Protein AF-A0A0G4NRY5-F1 (afdb_monomer_lite)

pLDDT: mean 87.57, std 10.51, range [41.06, 98.12]

Radius of gyration: 20.94 Å; chains: 1; bounding box: 53×32×45 Å

InterPro domains:
  IPR011249 Metalloenzyme, LuxS/M16 peptidase-like [SSF63411] (1-64)

Organism: Verticillium longisporum (NCBI:txid100787)

Secondary structure (DSSP, 8-state):
-HHHHHHHHHHTPPPPTTTTTHHHHHH---HHHHHHHHHHHHT--HHHHHHHHIIIIIHHHHTT-------SS--TT--TTS--------PPP-

Sequence (94 aa):
EEAKLSIFQSVDAPRSVNEEGMGRFLSGITDEMKQTRREQLLDVTKEQVRAVAQKYLVDGLKKEEERVAFLGEKRAWVDGSWKVQEMDIQGAEE

Structure (mmCIF, N/CA/C/O backbone):
data_AF-A0A0G4NRY5-F1
#
_entry.id   AF-A0A0G4NRY5-F1
#
loop_
_atom_site.group_PDB
_atom_site.id
_atom_site.type_symbol
_atom_site.label_atom_id
_atom_site.label_alt_id
_atom_site.label_comp_id
_atom_site.label_asym_id
_atom_site.label_entity_id
_atom_site.label_seq_id
_atom_site.pdbx_PDB_ins_code
_atom_site.Cartn_x
_atom_site.Cartn_y
_atom_site.Cartn_z
_atom_site.occupancy
_atom_site.B_iso_or_equiv
_atom_site.auth_seq_id
_atom_site.auth_comp_id
_atom_site.auth_asym_id
_atom_site.auth_atom_id
_atom_site.pdbx_PDB_model_num
ATOM 1 N N . GLU A 1 1 ? -8.584 -11.139 8.807 1.00 75.19 1 GLU A N 1
ATOM 2 C CA . GLU A 1 1 ? -8.349 -10.776 10.220 1.00 75.19 1 GLU A CA 1
ATOM 3 C C . GLU A 1 1 ? -6.901 -10.385 10.517 1.00 75.19 1 GLU A C 1
ATOM 5 O O . GLU A 1 1 ? -6.689 -9.230 10.852 1.00 75.19 1 GLU A O 1
ATOM 10 N N . GLU A 1 2 ? -5.891 -11.238 10.312 1.00 84.75 2 GLU A N 1
ATOM 11 C CA . GLU A 1 2 ? -4.484 -10.914 10.662 1.00 84.75 2 GLU A CA 1
ATOM 12 C C . GLU A 1 2 ? -3.930 -9.628 10.019 1.00 84.75 2 GLU A C 1
ATOM 14 O O . GLU A 1 2 ? -3.322 -8.805 10.700 1.00 84.75 2 GLU A O 1
ATOM 19 N N . ALA A 1 3 ? -4.207 -9.390 8.732 1.00 87.56 3 ALA A N 1
ATOM 20 C CA . ALA A 1 3 ? -3.789 -8.156 8.059 1.00 87.56 3 ALA A CA 1
ATOM 21 C C . ALA A 1 3 ? -4.421 -6.892 8.675 1.00 87.56 3 ALA A C 1
ATOM 23 O O . ALA A 1 3 ? -3.762 -5.859 8.767 1.00 87.56 3 ALA A O 1
ATOM 24 N N . LYS A 1 4 ? -5.677 -6.972 9.143 1.00 88.12 4 LYS A N 1
ATOM 25 C CA . LYS A 1 4 ? -6.331 -5.854 9.840 1.00 88.12 4 LYS A CA 1
ATOM 26 C C . LYS A 1 4 ? -5.623 -5.584 11.165 1.00 88.12 4 LYS A C 1
ATOM 28 O O . LYS A 1 4 ? -5.286 -4.440 11.445 1.00 88.12 4 LYS A O 1
ATOM 33 N N . LEU A 1 5 ? -5.331 -6.637 11.932 1.00 85.94 5 LEU A N 1
ATOM 34 C CA . LEU A 1 5 ? -4.622 -6.524 13.207 1.00 85.94 5 LEU A CA 1
ATOM 35 C C . LEU A 1 5 ? -3.249 -5.854 13.037 1.00 85.94 5 LEU A C 1
ATOM 37 O O . LEU A 1 5 ? -2.929 -4.927 13.775 1.00 85.94 5 LEU A O 1
ATOM 41 N N . SER A 1 6 ? -2.477 -6.265 12.027 1.00 88.56 6 SER A N 1
ATOM 42 C CA . SER A 1 6 ? -1.173 -5.665 11.719 1.00 88.56 6 SER A CA 1
ATOM 43 C C . SER A 1 6 ? -1.277 -4.182 11.335 1.00 88.56 6 SER A C 1
ATOM 45 O O . SER A 1 6 ? -0.483 -3.368 11.801 1.00 88.56 6 SER A O 1
ATOM 47 N N . ILE A 1 7 ? -2.289 -3.792 10.551 1.00 89.69 7 ILE A N 1
ATOM 48 C CA . ILE A 1 7 ? -2.513 -2.380 10.204 1.00 89.69 7 ILE A CA 1
ATOM 49 C C . ILE A 1 7 ? -2.825 -1.558 11.462 1.00 89.69 7 ILE A C 1
ATOM 51 O O . ILE A 1 7 ? -2.216 -0.504 11.668 1.00 89.69 7 ILE A O 1
ATOM 55 N N . PHE A 1 8 ? -3.723 -2.037 12.330 1.00 89.50 8 PHE A N 1
ATOM 56 C CA . PHE A 1 8 ? -4.134 -1.291 13.525 1.00 89.50 8 PHE A CA 1
ATOM 57 C C . PHE A 1 8 ? -3.031 -1.143 14.572 1.00 89.50 8 PHE A C 1
ATOM 59 O O . PHE A 1 8 ? -2.999 -0.117 15.246 1.00 89.50 8 PHE A O 1
ATOM 66 N N . GLN A 1 9 ? -2.069 -2.069 14.638 1.00 87.31 9 GLN A N 1
ATOM 67 C CA . GLN A 1 9 ? -0.874 -1.900 15.475 1.00 87.31 9 GLN A CA 1
ATOM 68 C C . GLN A 1 9 ? -0.103 -0.614 15.144 1.00 87.31 9 GLN A C 1
ATOM 70 O O . GLN A 1 9 ? 0.411 0.034 16.048 1.00 87.31 9 GLN A O 1
ATOM 75 N N . SER A 1 10 ? -0.043 -0.224 13.866 1.00 83.75 10 SER A N 1
ATOM 76 C CA . SER A 1 10 ? 0.626 1.013 13.440 1.00 83.75 10 SER A CA 1
ATOM 77 C C . SER A 1 10 ? -0.255 2.258 13.579 1.00 83.75 10 SER A C 1
ATOM 79 O O . SER A 1 10 ? 0.233 3.330 13.928 1.00 83.75 10 SER A O 1
ATOM 81 N N . VAL A 1 11 ? -1.559 2.130 13.307 1.00 82.62 11 VAL A N 1
ATOM 82 C CA . VAL A 1 11 ? -2.508 3.256 13.343 1.00 82.62 11 VAL A CA 1
ATOM 83 C C . VAL A 1 11 ? -2.737 3.739 14.775 1.00 82.62 11 VAL A C 1
ATOM 85 O O . VAL A 1 11 ? -2.808 4.950 14.988 1.00 82.62 11 VAL A O 1
ATOM 88 N N . ASP A 1 12 ? -2.795 2.808 15.731 1.00 83.44 12 ASP A N 1
ATOM 89 C CA . ASP A 1 12 ? -3.065 3.074 17.151 1.00 83.44 12 ASP A CA 1
ATOM 90 C C . ASP A 1 12 ? -1.795 3.163 18.001 1.00 83.44 12 ASP A C 1
ATOM 92 O O . ASP A 1 12 ? -1.870 3.247 19.228 1.00 83.44 12 ASP A O 1
ATOM 96 N N . ALA A 1 13 ? -0.621 3.135 17.365 1.00 84.69 13 ALA A N 1
ATOM 97 C CA . ALA A 1 13 ? 0.638 3.270 18.073 1.00 84.69 13 ALA A CA 1
ATOM 98 C C . ALA A 1 13 ? 0.695 4.616 18.828 1.00 84.69 13 ALA A C 1
ATOM 100 O O . ALA A 1 13 ? 0.274 5.649 18.287 1.00 84.69 13 ALA A O 1
ATOM 101 N N . PRO A 1 14 ? 1.229 4.630 20.064 1.00 82.44 14 PRO A N 1
ATOM 102 C CA . PRO A 1 14 ? 1.406 5.861 20.818 1.00 82.44 14 PRO A CA 1
ATOM 103 C C . PRO A 1 14 ? 2.313 6.820 20.046 1.00 82.44 14 PRO A C 1
ATOM 105 O O . PRO A 1 14 ? 3.344 6.420 19.505 1.00 82.44 14 PRO A O 1
ATOM 108 N N . ARG A 1 15 ? 1.925 8.095 20.012 1.00 80.62 15 ARG A N 1
ATOM 109 C CA . ARG A 1 15 ? 2.714 9.165 19.396 1.00 80.62 15 ARG A CA 1
ATOM 110 C C . ARG A 1 15 ? 3.413 9.971 20.469 1.00 80.62 15 ARG A C 1
ATOM 112 O O . ARG A 1 15 ? 2.873 10.160 21.560 1.00 80.62 15 ARG A O 1
ATOM 119 N N . SER A 1 16 ? 4.608 10.449 20.160 1.00 83.44 16 SER A N 1
ATOM 120 C CA . SER A 1 16 ? 5.301 11.368 21.048 1.00 83.44 16 SER A CA 1
ATOM 121 C C . SER A 1 16 ? 4.598 12.726 21.066 1.00 83.44 16 SER A C 1
ATOM 123 O O . SER A 1 16 ? 3.976 13.155 20.094 1.00 83.44 16 SER A O 1
ATOM 125 N N . VAL A 1 17 ? 4.727 13.434 22.185 1.00 79.50 17 VAL A N 1
ATOM 126 C CA . VAL A 1 17 ? 4.079 14.739 22.406 1.00 79.50 17 VAL A CA 1
ATOM 127 C C . VAL A 1 17 ? 4.473 15.803 21.372 1.00 79.50 17 VAL A C 1
ATOM 129 O O . VAL A 1 17 ? 3.687 16.689 21.068 1.00 79.50 17 VAL A O 1
ATOM 132 N N . ASN A 1 18 ? 5.676 15.717 20.796 1.00 83.44 18 ASN A N 1
ATOM 133 C CA . ASN A 1 18 ? 6.153 16.634 19.754 1.00 83.44 18 ASN A CA 1
ATOM 134 C C . ASN A 1 18 ? 5.590 16.327 18.353 1.00 83.44 18 ASN A C 1
ATOM 136 O O . ASN A 1 18 ? 5.693 17.169 17.465 1.00 83.44 18 ASN A O 1
ATOM 140 N N . GLU A 1 19 ? 5.016 15.143 18.139 1.00 81.81 19 GLU A N 1
ATOM 141 C CA . GLU A 1 19 ? 4.376 14.746 16.877 1.00 81.81 19 GLU A CA 1
ATOM 142 C C . GLU A 1 19 ? 2.863 15.002 16.885 1.00 81.81 19 GLU A C 1
ATOM 144 O O . GLU A 1 19 ? 2.194 14.922 15.845 1.00 81.81 19 GLU A O 1
ATOM 149 N N . GLU A 1 20 ? 2.304 15.317 18.053 1.00 83.31 20 GLU A N 1
ATOM 150 C CA . GLU A 1 20 ? 0.898 15.651 18.199 1.00 83.31 20 GLU A CA 1
ATOM 151 C C . GLU A 1 20 ? 0.553 16.890 17.355 1.00 83.31 20 GLU A C 1
ATOM 153 O O . GLU A 1 20 ? 1.278 17.881 17.303 1.00 83.31 20 GLU A O 1
ATOM 158 N N . GLY A 1 21 ? -0.541 16.812 16.596 1.00 85.06 21 GLY A N 1
ATOM 159 C CA . GLY A 1 21 ? -0.978 17.900 15.716 1.00 85.06 21 GLY A CA 1
ATOM 160 C C . GLY A 1 21 ? -0.190 18.083 14.407 1.00 85.06 21 GLY A C 1
ATOM 161 O O . GLY A 1 21 ? -0.709 18.742 13.503 1.00 85.06 21 GLY A O 1
ATOM 162 N N . MET A 1 22 ? 0.979 17.452 14.214 1.00 89.31 22 MET A N 1
ATOM 163 C CA . MET A 1 22 ? 1.790 17.630 12.991 1.00 89.31 22 MET A CA 1
ATOM 164 C C . MET A 1 22 ? 1.067 17.214 11.707 1.00 89.31 22 MET A C 1
ATOM 166 O O . MET A 1 22 ? 1.193 17.881 10.682 1.00 89.31 22 MET A O 1
ATOM 170 N N . GLY A 1 23 ? 0.234 16.170 11.761 1.00 87.62 23 GLY A N 1
ATOM 171 C CA . GLY A 1 23 ? -0.585 15.763 10.612 1.00 87.62 23 GLY A CA 1
ATOM 172 C C . GLY A 1 23 ? -1.573 16.849 10.167 1.00 87.62 23 GLY A C 1
ATOM 173 O O . GLY A 1 23 ? -1.728 17.096 8.968 1.00 87.62 23 GLY A O 1
ATOM 174 N N . ARG A 1 24 ? -2.188 17.556 11.123 1.00 91.62 24 ARG A N 1
ATOM 175 C CA . ARG A 1 24 ? -3.089 18.675 10.830 1.00 91.62 24 ARG A CA 1
ATOM 176 C C . ARG A 1 24 ? -2.314 19.886 10.321 1.00 91.62 24 ARG A C 1
ATOM 178 O O . ARG A 1 24 ? -2.752 20.517 9.369 1.00 91.62 24 ARG A O 1
ATOM 185 N N . PHE A 1 25 ? -1.164 20.178 10.925 1.00 92.75 25 PHE A N 1
ATOM 186 C CA . PHE A 1 25 ? -0.332 21.323 10.560 1.00 92.75 25 PHE A CA 1
ATOM 187 C C . PHE A 1 25 ? 0.270 21.206 9.151 1.00 92.75 25 PHE A C 1
ATOM 189 O O . PHE A 1 25 ? 0.143 22.133 8.359 1.00 92.75 25 PHE A O 1
ATOM 196 N N . LEU A 1 26 ? 0.889 20.068 8.820 1.00 95.31 26 LEU A N 1
ATOM 197 C CA . LEU A 1 26 ? 1.614 19.889 7.555 1.00 95.31 26 LEU A CA 1
ATOM 198 C C . LEU A 1 26 ? 0.706 19.520 6.378 1.00 95.31 26 LEU A C 1
ATOM 200 O O . LEU A 1 26 ? 0.999 19.876 5.242 1.00 95.31 26 LEU A O 1
ATOM 204 N N . SER A 1 27 ? -0.366 18.768 6.639 1.00 93.56 27 SER A N 1
ATOM 205 C CA . SER A 1 27 ? -1.177 18.141 5.583 1.00 93.56 27 SER A CA 1
ATOM 206 C C . SER A 1 27 ? -2.682 18.362 5.725 1.00 93.56 27 SER A C 1
ATOM 208 O O . SER A 1 27 ? -3.456 17.827 4.936 1.00 93.56 27 SER A O 1
ATOM 210 N N . GLY A 1 28 ? -3.120 19.132 6.727 1.00 95.12 28 GLY A N 1
ATOM 211 C CA . GLY A 1 28 ? -4.539 19.420 6.948 1.00 95.12 28 GLY A CA 1
ATOM 212 C C . GLY A 1 28 ? -5.369 18.225 7.427 1.00 95.12 28 GLY A C 1
ATOM 213 O O . GLY A 1 28 ? -6.590 18.321 7.461 1.00 95.12 28 GLY A O 1
ATOM 214 N N . ILE A 1 29 ? -4.742 17.105 7.808 1.00 94.44 29 ILE A N 1
ATOM 215 C CA . ILE A 1 29 ? -5.458 15.896 8.236 1.00 94.44 29 ILE A CA 1
ATOM 216 C C . ILE A 1 29 ? -6.064 16.118 9.625 1.00 94.44 29 ILE A C 1
ATOM 218 O O . ILE A 1 29 ? -5.335 16.224 10.616 1.00 94.44 29 ILE A O 1
ATOM 222 N N . THR A 1 30 ? -7.394 16.150 9.697 1.00 94.00 30 THR A N 1
ATOM 223 C CA . THR A 1 30 ? -8.141 16.290 10.955 1.00 94.00 30 THR A CA 1
ATOM 224 C C . THR A 1 30 ? -8.360 14.944 11.647 1.00 94.00 30 THR A C 1
ATOM 226 O O . THR A 1 30 ? -8.124 13.880 11.066 1.00 94.00 30 THR A O 1
ATOM 229 N N . ASP A 1 31 ? -8.808 14.970 12.900 1.00 91.19 31 ASP A N 1
ATOM 230 C CA . ASP A 1 31 ? -9.083 13.742 13.649 1.00 91.19 31 ASP A CA 1
ATOM 231 C C . ASP A 1 31 ? -10.335 13.024 13.130 1.00 91.19 31 ASP A C 1
ATOM 233 O O . ASP A 1 31 ? -10.353 11.796 13.076 1.00 91.19 31 ASP A O 1
ATOM 237 N N . GLU A 1 32 ? -11.316 13.757 12.601 1.00 95.44 32 GLU A N 1
ATOM 238 C CA . GLU A 1 32 ? -12.488 13.188 11.926 1.00 95.44 32 GLU A CA 1
ATOM 239 C C . GLU A 1 32 ? -12.083 12.405 10.669 1.00 95.44 32 GLU A C 1
ATOM 241 O O . GLU A 1 32 ? -12.596 11.312 10.419 1.00 95.44 32 GLU A O 1
ATOM 246 N N . MET A 1 33 ? -11.113 12.913 9.897 1.00 94.88 33 MET A N 1
ATOM 247 C CA . MET A 1 33 ? -10.568 12.197 8.737 1.00 94.88 33 MET A CA 1
ATOM 248 C C . MET A 1 33 ? -9.855 10.907 9.160 1.00 94.88 33 MET A C 1
ATOM 250 O O . MET A 1 33 ? -9.992 9.876 8.497 1.00 94.88 33 MET A O 1
ATOM 254 N N . LYS A 1 34 ? -9.108 10.937 10.274 1.00 91.88 34 LYS A N 1
ATOM 255 C CA . LYS A 1 34 ? -8.449 9.740 10.826 1.00 91.88 34 LYS A CA 1
ATOM 256 C C . LYS A 1 34 ? -9.472 8.712 11.306 1.00 91.88 34 LYS A C 1
ATOM 258 O O . LYS A 1 34 ? -9.319 7.533 10.992 1.00 91.88 34 LYS A O 1
ATOM 263 N N . GLN A 1 35 ? -10.511 9.153 12.013 1.00 93.06 35 GLN A N 1
ATOM 264 C CA . GLN A 1 35 ? -11.578 8.286 12.504 1.00 93.06 35 GLN A CA 1
ATOM 265 C C . GLN A 1 35 ? -12.363 7.654 11.348 1.00 93.06 35 GLN A C 1
ATOM 267 O O . GLN A 1 35 ? -12.540 6.440 11.316 1.00 93.06 35 GLN A O 1
ATOM 272 N N . THR A 1 36 ? -12.715 8.442 10.330 1.00 96.00 36 THR A N 1
ATOM 273 C CA . THR A 1 36 ? -13.372 7.937 9.113 1.00 96.00 36 THR A CA 1
ATOM 274 C C . THR A 1 36 ? -12.521 6.862 8.434 1.00 96.00 36 THR A C 1
ATOM 276 O O . THR A 1 36 ? -13.014 5.794 8.074 1.00 96.00 36 THR A O 1
ATOM 279 N N . ARG A 1 37 ? -11.210 7.103 8.297 1.00 94.38 37 ARG A N 1
ATOM 280 C CA . ARG A 1 37 ? -10.278 6.116 7.735 1.00 94.38 37 ARG A CA 1
ATOM 281 C C . ARG A 1 37 ? -10.209 4.845 8.587 1.00 94.38 37 ARG A C 1
ATOM 283 O O . ARG A 1 37 ? -10.110 3.755 8.029 1.00 94.38 37 ARG A O 1
ATOM 290 N N . ARG A 1 38 ? -10.239 4.967 9.918 1.00 94.00 38 ARG A N 1
ATOM 291 C CA . ARG A 1 38 ? -10.231 3.826 10.846 1.00 94.00 38 ARG A CA 1
ATOM 292 C C . ARG A 1 38 ? -11.433 2.916 10.605 1.00 94.00 38 ARG A C 1
ATOM 294 O O . ARG A 1 38 ? -11.250 1.715 10.434 1.00 94.00 38 ARG A O 1
ATOM 301 N N . GLU A 1 39 ? -12.629 3.488 10.562 1.00 94.69 39 GLU A N 1
ATOM 302 C CA . GLU A 1 39 ? -13.881 2.756 10.336 1.00 94.69 39 GLU A CA 1
ATOM 303 C C . GLU A 1 39 ? -13.887 2.078 8.964 1.00 94.69 39 GLU A C 1
ATOM 305 O O . GLU A 1 39 ? -14.124 0.877 8.864 1.00 94.69 39 GLU A O 1
ATOM 310 N N . GLN A 1 40 ? -13.468 2.797 7.919 1.00 94.75 40 GLN A N 1
ATOM 311 C CA . GLN A 1 40 ? -13.325 2.225 6.578 1.00 94.75 40 GLN A CA 1
ATOM 312 C C . GLN A 1 40 ? -12.372 1.025 6.540 1.00 94.75 40 GLN A C 1
ATOM 314 O O . GLN A 1 40 ? -12.645 0.062 5.829 1.00 94.75 40 GLN A O 1
ATOM 319 N N . LEU A 1 41 ? -11.264 1.062 7.293 1.00 93.50 41 LEU A N 1
ATOM 320 C CA . LEU A 1 41 ? -10.318 -0.056 7.396 1.00 93.50 41 LEU A CA 1
ATOM 321 C C . LEU A 1 41 ? -10.905 -1.255 8.159 1.00 93.50 41 LEU A C 1
ATOM 323 O O . LEU A 1 41 ? -10.617 -2.403 7.805 1.00 93.50 41 LEU A O 1
ATOM 327 N N . LEU A 1 42 ? -11.730 -1.008 9.183 1.00 92.56 42 LEU A N 1
ATOM 328 C CA . LEU A 1 42 ? -12.434 -2.061 9.923 1.00 92.56 42 LEU A CA 1
ATOM 329 C C . LEU A 1 42 ? -13.448 -2.783 9.029 1.00 92.56 42 LEU A C 1
ATOM 331 O O . LEU A 1 42 ? -13.503 -4.017 9.049 1.00 92.56 42 LEU A O 1
ATOM 335 N N . ASP A 1 43 ? -14.151 -2.041 8.176 1.00 95.00 43 ASP A N 1
ATOM 336 C CA . ASP A 1 43 ? -15.231 -2.553 7.327 1.00 95.00 43 ASP A CA 1
ATOM 337 C C . ASP A 1 43 ? -14.758 -3.197 6.012 1.00 95.00 43 ASP A C 1
ATOM 339 O O . ASP A 1 43 ? -15.570 -3.707 5.238 1.00 95.00 43 ASP A O 1
ATOM 343 N N . VAL A 1 44 ? -13.444 -3.240 5.746 1.00 95.75 44 VAL A N 1
ATOM 344 C CA . VAL A 1 44 ? -12.909 -3.852 4.516 1.00 95.75 44 VAL A CA 1
ATOM 345 C C . VAL A 1 44 ? -13.317 -5.323 4.399 1.00 95.75 44 VAL A C 1
ATOM 347 O O . VAL A 1 44 ? -13.044 -6.145 5.283 1.00 95.75 44 VAL A O 1
ATOM 350 N N . THR A 1 45 ? -13.891 -5.666 3.247 1.00 95.81 45 THR A N 1
ATOM 351 C CA . THR A 1 45 ? -14.270 -7.031 2.853 1.00 95.81 45 THR A CA 1
ATOM 352 C C . THR A 1 45 ? -13.230 -7.674 1.931 1.00 95.81 45 THR A C 1
ATOM 354 O O . THR A 1 45 ? -12.405 -6.999 1.309 1.00 95.81 45 THR A O 1
ATOM 357 N N . LYS A 1 46 ? -13.269 -9.006 1.801 1.00 95.81 46 LYS A N 1
ATOM 358 C CA . LYS A 1 46 ? -12.354 -9.749 0.914 1.00 95.81 46 LYS A CA 1
ATOM 359 C C . LYS A 1 46 ? -12.590 -9.396 -0.556 1.00 95.81 46 LYS A C 1
ATOM 361 O O . LYS A 1 46 ? -11.647 -9.318 -1.341 1.00 95.81 46 LYS A O 1
ATOM 366 N N . GLU A 1 47 ? -13.844 -9.173 -0.918 1.00 97.56 47 GLU A N 1
ATOM 367 C CA . GLU A 1 47 ? -14.300 -8.847 -2.264 1.00 97.56 47 GLU A CA 1
ATOM 368 C C . GLU A 1 47 ? -13.759 -7.484 -2.690 1.00 97.56 47 GLU A C 1
ATOM 370 O O . GLU A 1 47 ? -13.230 -7.353 -3.792 1.00 97.56 47 GLU A O 1
ATOM 375 N N . GLN A 1 48 ? -13.794 -6.496 -1.790 1.00 97.38 48 GLN A N 1
ATOM 376 C CA . GLN A 1 48 ? -13.200 -5.182 -2.033 1.00 97.38 48 GLN A CA 1
ATOM 377 C C . GLN A 1 48 ? -11.687 -5.274 -2.243 1.00 97.38 48 GLN A C 1
ATOM 379 O O . GLN A 1 48 ? -11.186 -4.673 -3.191 1.00 97.38 48 GLN A O 1
ATOM 384 N N . VAL A 1 49 ? -10.967 -6.065 -1.434 1.00 96.69 4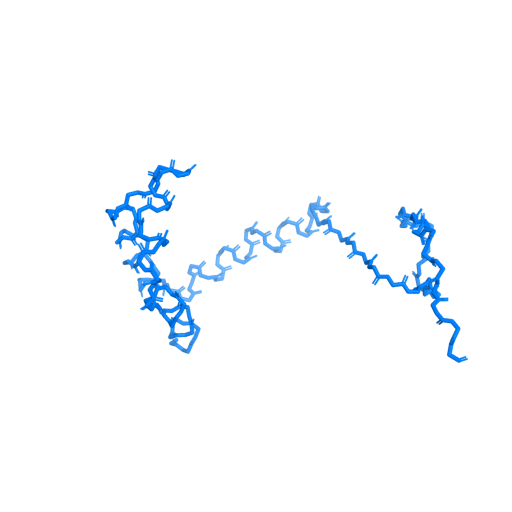9 VAL A N 1
ATOM 385 C CA . VAL A 1 49 ? -9.516 -6.281 -1.612 1.00 96.69 49 VAL A CA 1
ATOM 386 C C . VAL A 1 49 ? -9.215 -6.879 -2.989 1.00 96.69 49 VAL A C 1
ATOM 388 O O . VAL A 1 49 ? -8.330 -6.397 -3.694 1.00 96.69 49 VAL A O 1
ATOM 391 N N . ARG A 1 50 ? -9.980 -7.892 -3.414 1.00 97.75 50 ARG A N 1
ATOM 392 C CA . ARG A 1 50 ? -9.833 -8.493 -4.750 1.00 97.75 50 ARG A CA 1
ATOM 393 C C . ARG A 1 50 ? -10.130 -7.488 -5.862 1.00 97.75 50 ARG A C 1
ATOM 395 O O . ARG A 1 50 ? -9.376 -7.416 -6.827 1.00 97.75 50 ARG A O 1
ATOM 402 N N . ALA A 1 51 ? -11.190 -6.696 -5.716 1.00 98.12 51 ALA A N 1
ATOM 403 C CA . ALA A 1 51 ? -11.586 -5.705 -6.710 1.00 98.12 51 ALA A CA 1
ATOM 404 C C . ALA A 1 51 ? -10.519 -4.615 -6.899 1.00 98.12 51 ALA A C 1
ATOM 406 O O . ALA A 1 51 ? -10.182 -4.277 -8.034 1.00 98.12 51 ALA A O 1
ATOM 407 N N . VAL A 1 52 ? -9.942 -4.090 -5.811 1.00 97.19 52 VAL A N 1
ATOM 408 C CA . VAL A 1 52 ? -8.880 -3.074 -5.911 1.00 97.19 52 VAL A CA 1
ATOM 409 C C . VAL A 1 52 ? -7.561 -3.664 -6.414 1.00 97.19 52 VAL A C 1
ATOM 411 O O . VAL A 1 52 ? -6.866 -2.998 -7.176 1.00 97.19 52 VAL A O 1
ATOM 414 N N . ALA A 1 53 ? -7.240 -4.919 -6.075 1.00 97.06 53 ALA A N 1
ATOM 415 C CA . ALA A 1 53 ? -6.073 -5.610 -6.624 1.00 97.06 53 ALA A CA 1
ATOM 416 C C . ALA A 1 53 ? -6.193 -5.800 -8.143 1.00 97.06 53 ALA A C 1
ATOM 418 O O . ALA A 1 53 ? -5.248 -5.515 -8.876 1.00 97.06 53 ALA A O 1
ATOM 419 N N . GLN A 1 54 ? -7.371 -6.205 -8.628 1.00 97.62 54 GLN A N 1
ATOM 420 C CA . GLN A 1 54 ? -7.629 -6.290 -10.064 1.00 97.62 54 GLN A CA 1
ATOM 421 C C . GLN A 1 54 ? -7.451 -4.921 -10.734 1.00 97.62 54 GLN A C 1
ATOM 423 O O . GLN A 1 54 ? -6.683 -4.799 -11.685 1.00 97.62 54 GLN A O 1
ATOM 428 N N . LYS A 1 55 ? -8.107 -3.888 -10.194 1.00 96.44 55 LYS A N 1
ATOM 429 C CA . LYS A 1 55 ? -8.143 -2.547 -10.788 1.00 96.44 55 LYS A CA 1
ATOM 430 C C . LYS A 1 55 ? -6.778 -1.858 -10.841 1.00 96.44 55 LYS A C 1
ATOM 432 O O . LYS A 1 55 ? -6.478 -1.201 -11.831 1.00 96.44 55 LYS A O 1
ATOM 437 N N . TYR A 1 56 ? -5.996 -1.928 -9.764 1.00 95.62 56 TYR A N 1
ATOM 438 C CA . TYR A 1 56 ? -4.781 -1.115 -9.635 1.00 95.62 56 TYR A CA 1
ATOM 439 C C . TYR A 1 56 ? -3.490 -1.899 -9.864 1.00 95.62 56 TYR A C 1
ATOM 441 O O . TYR A 1 56 ? -2.504 -1.300 -10.272 1.00 95.62 56 TYR A O 1
ATOM 449 N N . LEU A 1 57 ? -3.477 -3.214 -9.620 1.00 94.75 57 LEU A N 1
ATOM 450 C CA . LEU A 1 57 ? -2.280 -4.032 -9.828 1.00 94.75 57 LEU A CA 1
ATOM 451 C C . LEU A 1 57 ? -2.354 -4.758 -11.168 1.00 94.75 57 LEU A C 1
ATOM 453 O O . LEU A 1 57 ? -1.512 -4.541 -12.027 1.00 94.75 57 LEU A O 1
ATOM 457 N N . VAL A 1 58 ? -3.377 -5.590 -11.380 1.00 96.00 58 VAL A N 1
ATOM 458 C CA . VAL A 1 58 ? -3.454 -6.423 -12.592 1.00 96.00 58 VAL A CA 1
ATOM 459 C C . VAL A 1 58 ? -3.683 -5.569 -13.835 1.00 96.00 58 VAL A C 1
ATOM 461 O O . VAL A 1 58 ? -2.982 -5.727 -14.831 1.00 96.00 58 VA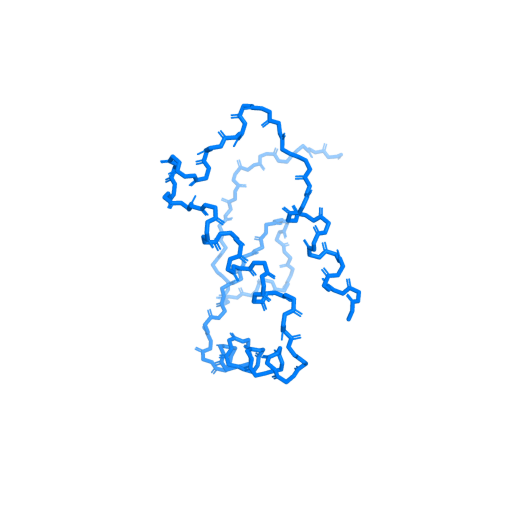L A O 1
ATOM 464 N N . ASP A 1 59 ? -4.653 -4.659 -13.789 1.00 96.00 59 ASP A N 1
ATOM 465 C CA . ASP A 1 59 ? -4.944 -3.798 -14.934 1.00 96.00 59 ASP A CA 1
ATOM 466 C C . ASP A 1 59 ? -3.879 -2.707 -15.121 1.00 96.00 59 ASP A C 1
ATOM 468 O O . ASP A 1 59 ? -3.661 -2.282 -16.251 1.00 96.00 59 ASP A O 1
ATOM 472 N N . GLY A 1 60 ? -3.181 -2.302 -14.053 1.00 93.69 60 GLY A N 1
ATOM 473 C CA . GLY A 1 60 ? -2.009 -1.422 -14.136 1.00 93.69 60 GLY A CA 1
ATOM 474 C C . GLY A 1 60 ? -0.837 -2.092 -14.859 1.00 93.69 60 GLY A C 1
ATOM 475 O O . GLY A 1 60 ? -0.284 -1.520 -15.793 1.00 93.69 60 GLY A O 1
ATOM 476 N N 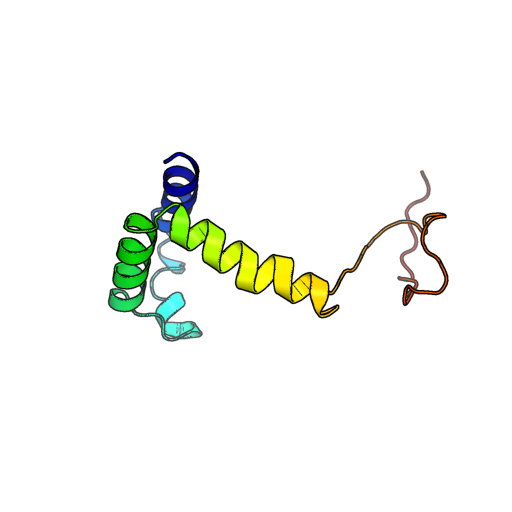. LEU A 1 61 ? -0.534 -3.350 -14.515 1.00 92.81 61 LEU A N 1
ATOM 477 C CA . LEU A 1 61 ? 0.497 -4.150 -15.192 1.00 92.81 61 LEU A CA 1
ATOM 478 C C . LEU A 1 61 ? 0.174 -4.382 -16.672 1.00 92.81 61 LEU A C 1
ATOM 480 O O . LEU A 1 61 ? 1.051 -4.308 -17.522 1.00 92.81 61 LEU A O 1
ATOM 484 N N . LYS A 1 62 ? -1.098 -4.622 -17.018 1.00 92.94 62 LYS A N 1
ATOM 485 C CA . LYS A 1 62 ? -1.513 -4.754 -18.429 1.00 92.94 62 LYS A CA 1
ATOM 486 C C . LYS A 1 62 ? -1.305 -3.476 -19.245 1.00 92.94 62 LYS A C 1
ATOM 488 O O . LYS A 1 62 ? -1.272 -3.553 -20.468 1.00 92.94 62 LYS A O 1
ATOM 493 N N . LYS A 1 63 ? -1.252 -2.317 -18.588 1.00 94.19 63 LYS A N 1
ATOM 494 C CA . LYS A 1 63 ? -1.045 -1.010 -19.220 1.00 94.19 63 LYS A CA 1
ATOM 495 C C . LYS A 1 63 ? 0.418 -0.563 -19.206 1.00 94.19 63 LYS A C 1
ATOM 497 O O . LYS A 1 63 ? 0.679 0.563 -19.621 1.00 94.19 63 LYS A O 1
ATOM 502 N N . GLU A 1 64 ? 1.337 -1.400 -18.721 1.00 89.06 64 GLU A N 1
ATOM 503 C CA . GLU A 1 64 ? 2.764 -1.063 -18.598 1.00 89.06 64 GLU A CA 1
ATOM 504 C C . GLU A 1 64 ? 2.989 0.212 -17.740 1.00 89.06 64 GLU A C 1
ATOM 506 O O . GLU A 1 64 ? 3.868 1.053 -17.980 1.00 89.06 64 GLU A O 1
ATOM 511 N N . GLU A 1 65 ? 2.128 0.404 -16.728 1.00 91.06 65 GLU A N 1
ATOM 512 C CA . GLU A 1 65 ? 2.190 1.533 -15.787 1.00 91.06 65 GLU A CA 1
ATOM 513 C C . GLU A 1 65 ? 3.211 1.304 -14.660 1.00 91.06 65 GLU A C 1
ATOM 515 O O . GLU A 1 65 ? 3.484 2.217 -13.875 1.00 91.06 65 GLU A O 1
ATOM 520 N N . GLU A 1 66 ? 3.813 0.118 -14.567 1.00 89.06 66 GLU A N 1
ATOM 521 C CA . GLU A 1 66 ? 4.832 -0.169 -13.569 1.00 89.06 66 GLU A CA 1
ATOM 522 C C . GLU A 1 66 ? 6.091 0.679 -13.769 1.00 89.06 66 GLU A C 1
ATOM 524 O O . GLU A 1 66 ? 6.523 1.010 -14.877 1.00 89.06 66 GLU A O 1
ATOM 529 N N . ARG A 1 67 ? 6.701 1.053 -12.647 1.00 90.56 67 ARG A N 1
ATOM 530 C CA . ARG A 1 67 ? 7.976 1.761 -12.603 1.00 90.56 67 ARG A CA 1
ATOM 531 C C . ARG A 1 67 ? 8.857 1.023 -11.617 1.00 90.56 67 ARG A C 1
ATOM 533 O O . ARG A 1 67 ? 8.525 0.930 -10.438 1.00 90.56 67 ARG A O 1
ATOM 540 N N . VAL A 1 68 ? 9.955 0.474 -12.115 1.00 90.06 68 VAL A N 1
ATOM 541 C CA . VAL A 1 68 ? 10.880 -0.335 -11.325 1.00 90.06 68 VAL A CA 1
ATOM 542 C C . VAL A 1 68 ? 12.249 0.327 -11.348 1.00 90.06 68 VAL A C 1
ATOM 544 O O . VAL A 1 68 ? 12.712 0.779 -12.393 1.00 90.06 68 VAL A O 1
ATOM 547 N N . ALA A 1 69 ? 12.886 0.393 -10.184 1.00 91.25 69 ALA A N 1
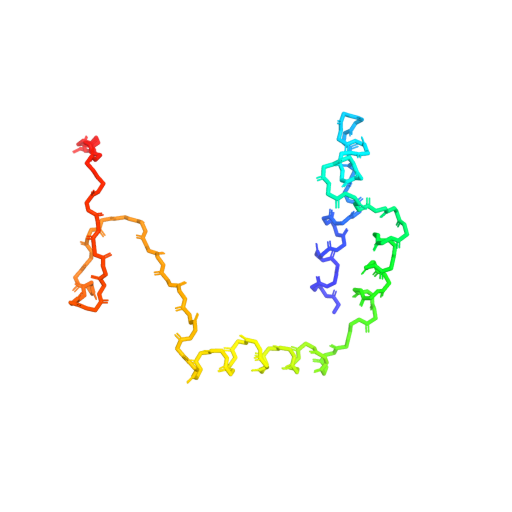ATOM 548 C CA . ALA A 1 69 ? 14.247 0.876 -10.021 1.00 91.25 69 ALA A CA 1
ATOM 549 C C . ALA A 1 69 ? 15.005 -0.083 -9.102 1.00 91.25 69 ALA A C 1
ATOM 551 O O . ALA A 1 69 ? 14.472 -0.527 -8.085 1.00 91.25 69 ALA A O 1
ATOM 552 N N . PHE A 1 70 ? 16.249 -0.384 -9.460 1.00 89.06 70 PHE A N 1
ATOM 553 C CA . PHE A 1 70 ? 17.149 -1.210 -8.668 1.00 89.06 70 PHE A CA 1
ATOM 554 C C . PHE A 1 70 ? 18.411 -0.416 -8.350 1.00 89.06 70 PHE A C 1
ATOM 556 O O . PHE A 1 70 ? 18.934 0.290 -9.210 1.00 89.06 70 PHE A O 1
ATOM 563 N N . LEU A 1 71 ? 18.896 -0.556 -7.119 1.00 90.06 71 LEU A N 1
ATOM 564 C CA . LEU A 1 71 ? 20.163 0.003 -6.666 1.00 90.06 71 LEU A CA 1
ATOM 565 C C . LEU A 1 71 ? 21.075 -1.148 -6.248 1.00 90.06 71 LEU A C 1
ATOM 567 O O . LEU A 1 71 ? 20.698 -1.956 -5.400 1.00 90.06 71 LEU A O 1
ATOM 571 N N . GLY A 1 72 ? 22.263 -1.219 -6.837 1.00 87.38 72 GLY A N 1
ATOM 572 C CA . GLY A 1 72 ? 23.258 -2.231 -6.505 1.00 87.38 72 GLY A CA 1
ATOM 573 C C . GLY A 1 72 ? 24.234 -2.475 -7.646 1.00 87.38 72 GLY A C 1
ATOM 574 O O . GLY A 1 72 ? 24.248 -1.750 -8.641 1.00 87.38 72 GLY A O 1
ATOM 575 N N . GLU A 1 73 ? 25.041 -3.520 -7.494 1.00 85.50 73 GLU A N 1
ATOM 576 C CA . GLU A 1 73 ? 25.988 -3.951 -8.520 1.00 85.50 73 GLU A CA 1
ATOM 577 C C . GLU A 1 73 ? 25.289 -4.250 -9.846 1.00 85.50 73 GLU A C 1
ATOM 579 O O . GLU A 1 73 ? 24.200 -4.835 -9.882 1.00 85.50 73 GLU A O 1
ATOM 584 N N . LYS A 1 74 ? 25.959 -3.921 -10.954 1.00 83.06 74 LYS A N 1
ATOM 585 C CA . LYS A 1 74 ? 25.462 -4.251 -12.286 1.00 83.06 74 LYS A CA 1
ATOM 586 C C . LYS A 1 74 ? 25.369 -5.769 -12.441 1.00 83.06 74 LYS A C 1
ATOM 588 O O . LYS A 1 74 ? 26.374 -6.476 -12.466 1.00 83.06 74 LYS A O 1
ATOM 593 N N . ARG A 1 75 ? 24.141 -6.272 -12.558 1.00 86.06 75 ARG A N 1
ATOM 594 C CA . ARG A 1 75 ? 23.855 -7.696 -12.767 1.00 86.06 75 ARG A CA 1
ATOM 595 C C . ARG A 1 75 ? 23.751 -8.022 -14.258 1.00 86.06 75 ARG A C 1
ATOM 597 O O . ARG A 1 75 ? 23.385 -7.173 -15.063 1.00 86.06 75 ARG A O 1
ATOM 604 N N . ALA A 1 76 ? 24.009 -9.280 -14.613 1.00 85.88 76 ALA A N 1
ATOM 605 C CA . ALA A 1 76 ? 23.982 -9.752 -16.002 1.00 85.88 76 ALA A CA 1
ATOM 606 C C . ALA A 1 76 ? 22.590 -9.701 -16.667 1.00 85.88 76 ALA A C 1
ATOM 608 O O . ALA A 1 76 ? 22.508 -9.700 -17.889 1.00 85.88 76 ALA A O 1
ATOM 609 N N . TRP A 1 77 ? 21.507 -9.654 -15.882 1.00 84.81 77 TRP A N 1
ATOM 610 C CA . TRP A 1 77 ? 20.132 -9.550 -16.391 1.00 84.81 77 TRP A CA 1
ATOM 611 C C . TRP A 1 77 ? 19.730 -8.122 -16.786 1.00 84.81 77 TRP A C 1
ATOM 613 O O . TRP A 1 77 ? 18.664 -7.937 -17.365 1.00 84.81 77 TRP A O 1
ATOM 623 N N . VAL A 1 78 ? 20.554 -7.116 -16.469 1.00 85.25 78 VAL A N 1
ATOM 624 C CA . VAL A 1 78 ? 20.322 -5.729 -16.883 1.00 85.25 78 VAL A CA 1
ATOM 625 C C . VAL A 1 78 ? 20.644 -5.623 -18.372 1.00 85.25 78 VAL A C 1
ATOM 627 O O . VAL A 1 78 ? 21.792 -5.412 -18.767 1.00 85.25 78 VAL A O 1
ATOM 630 N N . ASP A 1 79 ? 19.624 -5.837 -19.195 1.00 81.81 79 ASP A N 1
ATOM 631 C CA . ASP A 1 79 ? 19.694 -5.703 -20.645 1.00 81.81 79 ASP A CA 1
ATOM 632 C C . ASP A 1 79 ? 19.484 -4.241 -21.104 1.00 81.81 79 ASP A C 1
ATOM 634 O O . ASP A 1 79 ? 19.398 -3.309 -20.300 1.00 81.81 79 ASP A O 1
ATOM 638 N N . GLY A 1 80 ? 19.411 -4.026 -22.421 1.00 79.75 80 GLY A N 1
ATOM 639 C CA . GLY A 1 80 ? 19.240 -2.700 -23.026 1.00 79.75 80 GLY A CA 1
ATOM 640 C C . GLY A 1 80 ? 17.883 -2.025 -22.777 1.00 79.75 80 GLY A C 1
ATOM 641 O O . GLY A 1 80 ? 17.701 -0.897 -23.229 1.00 79.75 80 GLY A O 1
ATOM 642 N N . SER A 1 81 ? 16.936 -2.676 -22.089 1.00 87.25 81 SER A N 1
ATOM 643 C CA . SER A 1 81 ? 15.645 -2.073 -21.718 1.00 87.25 81 SER A CA 1
ATOM 644 C C . SER A 1 81 ? 15.731 -1.179 -20.474 1.00 87.25 81 SER A C 1
ATOM 646 O O . SER A 1 81 ? 14.843 -0.360 -20.231 1.00 87.25 81 SER A O 1
ATOM 648 N N . TRP A 1 82 ? 16.818 -1.281 -19.702 1.00 90.25 82 TRP A N 1
ATOM 649 C CA . TRP A 1 82 ? 17.017 -0.523 -18.470 1.00 90.25 82 TRP A CA 1
ATOM 650 C C . TRP A 1 82 ? 17.817 0.755 -18.708 1.00 90.25 82 TRP A C 1
ATOM 652 O O . TRP A 1 82 ? 18.896 0.747 -19.302 1.00 90.25 82 TRP A O 1
ATOM 662 N N . LYS A 1 83 ? 17.346 1.870 -18.142 1.00 89.62 83 LYS A N 1
ATOM 663 C CA . LYS A 1 83 ? 18.170 3.075 -18.011 1.00 89.62 83 LYS A CA 1
ATOM 664 C C . LYS A 1 83 ? 19.151 2.882 -16.853 1.00 89.62 83 LYS A C 1
ATOM 666 O O . LYS A 1 83 ? 18.768 3.006 -15.693 1.00 89.62 83 LYS A O 1
ATOM 671 N N . VAL A 1 84 ? 20.412 2.602 -17.174 1.00 88.75 84 VAL A N 1
ATOM 672 C CA . VAL A 1 84 ? 21.483 2.460 -16.178 1.00 88.75 84 VAL A CA 1
ATOM 673 C C . VAL A 1 84 ? 22.104 3.822 -15.882 1.00 88.75 84 VAL A C 1
ATOM 675 O O . VAL A 1 84 ? 22.480 4.550 -16.800 1.00 88.75 84 VAL A O 1
ATOM 678 N N . GLN A 1 85 ? 22.219 4.155 -14.598 1.00 88.81 85 GLN A N 1
ATOM 679 C CA . GLN A 1 85 ? 22.954 5.322 -14.125 1.00 88.81 85 GLN A CA 1
ATOM 680 C C . GLN A 1 85 ? 24.047 4.851 -13.170 1.00 88.81 85 GLN A C 1
ATOM 682 O O . GLN A 1 85 ? 23.747 4.267 -12.130 1.00 88.81 85 GLN A O 1
ATOM 687 N N . GLU A 1 86 ? 25.306 5.093 -13.536 1.00 85.31 86 GLU A N 1
ATOM 688 C CA . GLU A 1 86 ? 26.428 4.844 -12.636 1.00 85.31 86 GLU A CA 1
ATOM 689 C C . GLU A 1 86 ? 26.385 5.865 -11.503 1.00 85.31 86 GLU A C 1
ATOM 691 O O . GLU A 1 86 ? 26.316 7.079 -11.711 1.00 85.31 86 GLU A O 1
ATOM 696 N N . MET A 1 87 ? 26.355 5.342 -10.285 1.00 78.62 87 MET A N 1
ATOM 697 C CA . MET A 1 87 ? 26.508 6.129 -9.078 1.00 78.62 87 MET A CA 1
ATOM 698 C C . MET A 1 87 ? 27.982 6.009 -8.744 1.00 78.62 87 MET A C 1
ATOM 700 O O . MET A 1 87 ? 28.419 4.924 -8.376 1.00 78.62 87 MET A O 1
ATOM 704 N N . ASP A 1 88 ? 28.728 7.089 -8.970 1.00 70.56 88 ASP A N 1
ATOM 705 C CA . ASP A 1 88 ? 30.179 7.218 -8.786 1.00 70.56 88 ASP A CA 1
ATOM 706 C C . ASP A 1 88 ? 30.548 7.123 -7.294 1.00 70.56 88 ASP A C 1
ATOM 708 O O . ASP A 1 88 ? 30.987 8.065 -6.638 1.00 70.56 88 ASP A O 1
ATOM 712 N N . ILE A 1 89 ? 30.220 5.975 -6.715 1.00 70.19 89 ILE A N 1
ATOM 713 C CA . ILE A 1 89 ? 30.448 5.603 -5.337 1.00 70.19 89 ILE A CA 1
ATOM 714 C C . ILE A 1 89 ? 31.692 4.733 -5.396 1.00 70.19 89 ILE A C 1
ATOM 716 O O . ILE A 1 89 ? 31.646 3.610 -5.896 1.00 70.19 89 ILE A O 1
ATOM 720 N N . GLN A 1 90 ? 32.807 5.263 -4.896 1.00 60.94 90 GLN A N 1
ATOM 721 C CA . GLN A 1 90 ? 33.985 4.460 -4.592 1.00 60.94 90 GLN A CA 1
ATOM 722 C C . GLN A 1 90 ? 33.574 3.445 -3.522 1.00 60.94 90 GLN A C 1
ATOM 724 O O . GLN A 1 90 ? 33.526 3.762 -2.333 1.00 60.94 90 GLN A O 1
ATOM 729 N N . GLY A 1 91 ? 33.165 2.252 -3.954 1.00 55.38 91 GLY A N 1
ATOM 730 C CA . GLY A 1 91 ? 32.926 1.135 -3.054 1.00 55.38 91 GLY A CA 1
ATOM 731 C C . GLY A 1 91 ? 34.212 0.858 -2.287 1.00 55.38 91 GLY A C 1
ATOM 732 O O . GLY A 1 91 ? 35.282 0.802 -2.890 1.00 55.38 91 GLY A O 1
ATOM 733 N N . ALA A 1 92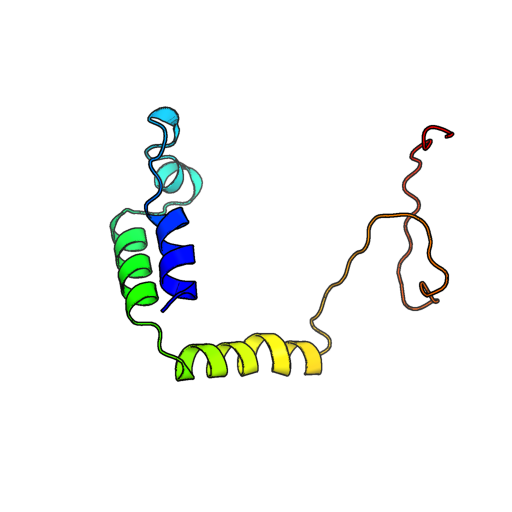 ? 34.112 0.744 -0.964 1.00 54.94 92 ALA A N 1
ATOM 734 C CA . ALA A 1 92 ? 35.210 0.231 -0.162 1.00 54.94 92 ALA A CA 1
ATOM 735 C C . ALA A 1 92 ? 35.579 -1.156 -0.708 1.00 54.94 92 ALA A C 1
ATOM 737 O O . ALA A 1 92 ? 34.715 -2.027 -0.794 1.00 54.94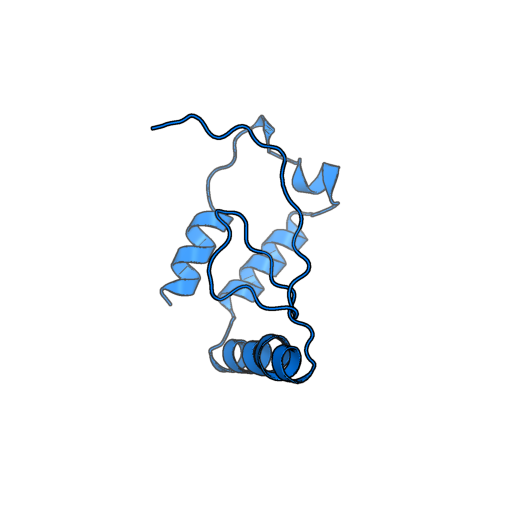 92 ALA A O 1
ATOM 738 N N . GLU A 1 93 ? 36.831 -1.309 -1.137 1.00 45.59 93 GLU A N 1
ATOM 739 C CA . GLU A 1 93 ? 37.421 -2.603 -1.470 1.00 45.59 93 GLU A CA 1
ATOM 740 C C . GLU A 1 93 ? 37.304 -3.511 -0.230 1.00 45.59 93 GLU A C 1
ATOM 742 O O . GLU A 1 93 ? 37.714 -3.105 0.861 1.00 45.59 93 GLU A O 1
ATOM 747 N N . GLU A 1 94 ? 36.695 -4.694 -0.379 1.00 41.06 94 GLU A N 1
ATOM 748 C CA . GLU A 1 94 ? 36.847 -5.795 0.590 1.00 41.06 94 GLU A CA 1
ATOM 749 C C . GLU A 1 94 ? 38.217 -6.463 0.436 1.00 41.06 94 GLU A C 1
ATOM 751 O O . GLU A 1 94 ? 38.631 -6.712 -0.723 1.00 41.06 94 GLU A O 1
#

Foldseek 3Di:
DVVLVVVVCVLVPDDDPVCPCVCCVPPVQDVVNSVVVNVVSVPDDPVNVVVVCCVCPVVCVVVVVDDDDDDDDDDPPPDPVDDDDDDPDPPPDD